Protein AF-A0A7K3H4Y7-F1 (afdb_monomer_lite)

Radius of gyration: 20.26 Å; chains: 1; bounding box: 58×26×45 Å

Foldseek 3Di:
DDPPDPPDDDDDPVNVVVVCCVPVVDPDDDPDDKDKDKDDDADPVDRPDDDDPVVLVVVVVVVVPDDDQFDWDADPSSIIMTMHD

Structure (mmCIF, N/CA/C/O backbone):
data_AF-A0A7K3H4Y7-F1
#
_entry.id   AF-A0A7K3H4Y7-F1
#
loop_
_atom_site.group_PDB
_atom_site.id
_atom_site.type_symbol
_atom_site.label_atom_id
_atom_site.label_alt_id
_atom_site.label_comp_id
_atom_site.label_asym_id
_atom_site.label_entity_id
_atom_site.label_seq_id
_atom_site.pdbx_PDB_ins_code
_atom_site.Cartn_x
_atom_site.Cartn_y
_atom_site.Cartn_z
_atom_site.occupancy
_atom_site.B_iso_or_equiv
_atom_site.auth_seq_id
_atom_site.auth_comp_id
_atom_site.auth_asym_id
_atom_site.auth_atom_id
_atom_site.pdbx_PDB_model_num
ATOM 1 N N . MET A 1 1 ? 36.509 -8.332 15.982 1.00 66.25 1 MET A N 1
ATOM 2 C CA . MET A 1 1 ? 35.422 -7.496 15.433 1.00 66.25 1 MET A CA 1
ATOM 3 C C . MET A 1 1 ? 35.455 -7.663 13.920 1.00 66.25 1 MET A C 1
ATOM 5 O O . MET A 1 1 ? 36.548 -7.509 13.382 1.00 66.25 1 MET A O 1
ATOM 9 N N . PRO A 1 2 ? 34.362 -8.056 13.243 1.00 68.38 2 PRO A N 1
ATOM 10 C CA . PRO A 1 2 ? 34.361 -8.095 11.783 1.00 68.38 2 PRO A CA 1
ATOM 11 C C . PRO A 1 2 ? 34.550 -6.670 11.235 1.00 68.38 2 PRO A C 1
ATOM 13 O O . PRO A 1 2 ? 34.107 -5.719 11.887 1.00 68.38 2 PRO A O 1
ATOM 16 N N . PRO A 1 3 ? 35.239 -6.492 10.094 1.00 72.31 3 PRO A N 1
ATOM 17 C CA . PRO A 1 3 ? 35.357 -5.180 9.472 1.00 72.31 3 PRO A CA 1
ATOM 18 C C . PRO A 1 3 ? 33.957 -4.644 9.128 1.00 72.31 3 PRO A C 1
ATOM 20 O O . PRO A 1 3 ? 33.060 -5.439 8.838 1.00 72.31 3 PRO A O 1
ATOM 23 N N . PRO A 1 4 ? 33.739 -3.318 9.186 1.00 75.31 4 PRO A N 1
ATOM 24 C CA . PRO A 1 4 ? 32.474 -2.745 8.757 1.00 75.31 4 PRO A CA 1
ATOM 25 C C . PRO A 1 4 ? 32.230 -3.108 7.291 1.00 75.31 4 PRO A C 1
ATOM 27 O O . PRO A 1 4 ? 33.117 -2.937 6.453 1.00 75.31 4 PRO A O 1
ATOM 30 N N . GLU A 1 5 ? 31.028 -3.608 7.002 1.00 80.81 5 GLU A N 1
ATOM 31 C CA . GLU A 1 5 ? 30.562 -3.853 5.638 1.00 80.81 5 GLU A CA 1
ATOM 32 C C . GLU A 1 5 ? 30.810 -2.598 4.781 1.00 80.81 5 GLU A C 1
ATOM 34 O O . GLU A 1 5 ? 30.494 -1.480 5.221 1.00 80.81 5 GLU A O 1
ATOM 39 N N . PRO A 1 6 ? 31.402 -2.740 3.581 1.00 77.94 6 PRO A N 1
ATOM 40 C CA . PRO A 1 6 ? 31.643 -1.601 2.714 1.00 77.94 6 PRO A CA 1
ATOM 41 C C . PRO A 1 6 ? 30.311 -0.917 2.409 1.00 77.94 6 PRO A C 1
ATOM 43 O O . PRO A 1 6 ? 29.355 -1.541 1.950 1.00 77.94 6 PRO A O 1
ATOM 46 N N . ARG A 1 7 ? 30.240 0.392 2.674 1.00 77.38 7 ARG A N 1
ATOM 47 C CA . ARG A 1 7 ? 29.047 1.176 2.353 1.00 77.38 7 ARG A CA 1
ATOM 48 C C . ARG A 1 7 ? 28.807 1.100 0.849 1.00 77.38 7 ARG A C 1
ATOM 50 O O . ARG A 1 7 ? 29.696 1.432 0.065 1.00 77.38 7 ARG A O 1
ATOM 57 N N . ALA A 1 8 ? 27.603 0.684 0.462 1.00 81.62 8 ALA A N 1
ATOM 58 C CA . ALA A 1 8 ? 27.183 0.695 -0.930 1.00 81.62 8 ALA A CA 1
ATOM 59 C C . ALA A 1 8 ? 27.383 2.099 -1.527 1.00 81.62 8 ALA A C 1
ATOM 61 O O . ALA A 1 8 ? 27.106 3.111 -0.873 1.00 81.62 8 ALA A O 1
ATOM 62 N N . ARG A 1 9 ? 27.886 2.161 -2.767 1.00 92.56 9 ARG A N 1
ATOM 63 C CA . ARG A 1 9 ? 28.055 3.427 -3.489 1.00 92.56 9 ARG A CA 1
ATOM 64 C C . ARG A 1 9 ? 26.690 4.126 -3.607 1.00 92.56 9 ARG A C 1
ATOM 66 O O . ARG A 1 9 ? 25.716 3.454 -3.946 1.00 92.56 9 ARG A O 1
ATOM 73 N N . PRO A 1 10 ? 26.614 5.455 -3.411 1.00 92.38 10 PRO A N 1
ATOM 74 C CA . PRO A 1 10 ? 25.398 6.206 -3.695 1.00 92.38 10 PRO A CA 1
ATOM 75 C C . PRO A 1 10 ? 24.923 5.988 -5.136 1.00 92.38 10 PRO A C 1
ATOM 77 O O . PRO A 1 10 ? 25.722 6.054 -6.077 1.00 92.38 10 PRO A O 1
ATOM 80 N N . VAL A 1 11 ? 23.623 5.747 -5.303 1.00 94.50 11 VAL A N 1
ATOM 81 C CA . VAL A 1 11 ? 22.981 5.731 -6.623 1.00 94.50 11 VAL A CA 1
ATOM 82 C C . VAL A 1 11 ? 23.005 7.131 -7.228 1.00 94.50 11 VAL A C 1
ATOM 84 O O . VAL A 1 11 ? 22.811 8.131 -6.536 1.00 94.50 11 VAL A O 1
ATOM 87 N N . THR A 1 12 ? 23.267 7.206 -8.525 1.00 96.94 12 THR A N 1
ATOM 88 C CA . THR A 1 12 ? 23.251 8.461 -9.279 1.00 96.94 12 THR A CA 1
ATOM 89 C C . THR A 1 12 ? 21.865 8.725 -9.859 1.00 96.94 12 THR A C 1
ATOM 91 O O . THR A 1 12 ? 21.092 7.803 -10.119 1.00 96.94 12 THR A O 1
ATOM 94 N N . THR A 1 13 ? 21.558 9.990 -10.144 1.00 97.56 13 THR A N 1
ATOM 95 C CA . THR A 1 13 ? 20.314 10.372 -10.830 1.00 97.56 13 THR A CA 1
ATOM 96 C C . THR A 1 13 ? 20.153 9.666 -12.177 1.00 97.56 13 THR A C 1
ATOM 98 O O . THR A 1 13 ? 19.048 9.269 -12.525 1.00 97.56 13 THR A O 1
ATOM 101 N N . ALA A 1 14 ? 21.249 9.465 -12.918 1.00 97.50 14 ALA A N 1
ATOM 102 C CA . ALA A 1 14 ? 21.226 8.776 -14.208 1.00 97.50 14 ALA A CA 1
ATOM 103 C C . ALA A 1 14 ? 20.797 7.306 -14.075 1.00 97.50 14 ALA A C 1
ATOM 105 O O . ALA A 1 14 ? 20.036 6.805 -14.899 1.00 97.50 14 ALA A O 1
ATOM 106 N N . GLU A 1 15 ? 21.244 6.624 -13.019 1.00 96.75 15 GLU A N 1
ATOM 107 C CA . GLU A 1 15 ? 20.844 5.242 -12.734 1.00 96.75 15 GLU A CA 1
ATOM 108 C C . GLU A 1 15 ? 19.361 5.152 -12.364 1.00 96.75 15 GLU A C 1
ATOM 110 O O . GLU A 1 15 ? 18.661 4.254 -12.833 1.00 96.75 15 GLU A O 1
ATOM 115 N N . VAL A 1 16 ? 18.862 6.109 -11.577 1.00 95.94 16 VAL A N 1
ATOM 116 C CA . VAL A 1 16 ? 17.438 6.189 -11.225 1.00 95.94 16 VAL A CA 1
ATOM 117 C C . VAL A 1 16 ? 16.579 6.479 -12.461 1.00 95.94 16 VAL A C 1
ATOM 119 O O . VAL A 1 16 ? 15.582 5.792 -12.672 1.00 95.94 16 VAL A O 1
ATOM 122 N N . ASP A 1 17 ? 16.969 7.436 -13.309 1.00 95.69 17 ASP A N 1
ATOM 123 C CA . ASP A 1 17 ? 16.240 7.761 -14.546 1.00 95.69 17 ASP A CA 1
ATOM 124 C C . ASP A 1 17 ? 16.191 6.556 -15.498 1.00 95.69 17 ASP A C 1
ATOM 126 O O . ASP A 1 17 ? 15.119 6.193 -15.990 1.00 95.69 17 ASP A O 1
ATOM 130 N N . ALA A 1 18 ? 17.322 5.867 -15.686 1.00 94.38 18 ALA A N 1
ATOM 131 C CA . ALA A 1 18 ? 17.378 4.650 -16.490 1.00 94.38 18 ALA A CA 1
ATOM 132 C C . ALA A 1 18 ? 16.441 3.554 -15.947 1.00 94.38 18 ALA A C 1
ATOM 134 O O . ALA A 1 18 ? 15.705 2.933 -16.720 1.00 94.38 18 ALA A O 1
ATOM 135 N N . GLN A 1 19 ? 16.411 3.352 -14.625 1.00 93.31 19 GLN A N 1
ATOM 136 C CA . GLN A 1 19 ? 15.527 2.379 -13.980 1.00 93.31 19 GLN A CA 1
ATOM 137 C C . GLN A 1 19 ? 14.046 2.738 -14.162 1.00 93.31 19 GLN A C 1
ATOM 139 O O . GLN A 1 19 ? 13.246 1.884 -14.550 1.00 93.31 19 GLN A O 1
ATOM 144 N N . VAL A 1 20 ? 13.671 3.997 -13.920 1.00 93.94 20 VAL A N 1
ATOM 145 C CA . VAL A 1 20 ? 12.286 4.469 -14.071 1.00 93.94 20 VAL A CA 1
ATOM 146 C C . VAL A 1 20 ? 11.818 4.302 -15.517 1.00 93.94 20 VAL A C 1
ATOM 148 O O . VAL A 1 20 ? 10.739 3.757 -15.750 1.00 93.94 20 VAL A O 1
ATOM 151 N N . ARG A 1 21 ? 12.643 4.678 -16.503 1.00 90.06 21 ARG A N 1
ATOM 152 C CA . ARG A 1 21 ? 12.338 4.459 -17.929 1.00 90.06 21 ARG A CA 1
ATOM 153 C C . ARG A 1 21 ? 12.164 2.982 -18.263 1.00 90.06 21 ARG A C 1
ATOM 155 O O . ARG A 1 21 ? 11.206 2.622 -18.943 1.00 90.06 21 ARG A O 1
ATOM 162 N N . GLY A 1 22 ? 13.059 2.130 -17.766 1.00 88.19 22 GLY A N 1
ATOM 163 C CA . GLY A 1 22 ? 13.030 0.693 -18.039 1.00 88.19 22 GLY A CA 1
ATOM 164 C C . GLY A 1 22 ? 11.862 -0.049 -17.382 1.00 88.19 22 GLY A C 1
ATOM 165 O O . GLY A 1 22 ? 11.403 -1.068 -17.908 1.00 88.19 22 GLY A O 1
ATOM 166 N N . VAL A 1 23 ? 11.366 0.436 -16.240 1.00 87.38 23 VAL A N 1
ATOM 167 C CA . VAL A 1 23 ? 10.333 -0.261 -15.459 1.00 87.38 23 VAL A CA 1
ATOM 168 C C . VAL A 1 23 ? 8.944 0.350 -15.625 1.00 87.38 23 VAL A C 1
ATOM 170 O O . VAL A 1 23 ? 7.999 -0.402 -15.868 1.00 87.38 23 VAL A O 1
ATOM 173 N N . CYS A 1 24 ? 8.819 1.674 -15.531 1.00 86.00 24 CYS A N 1
ATOM 174 C CA . CYS A 1 24 ? 7.530 2.370 -15.483 1.00 86.00 24 CYS A CA 1
ATOM 175 C C . CYS A 1 24 ? 6.967 2.713 -16.871 1.00 86.00 24 CYS A C 1
ATOM 177 O O . CYS A 1 24 ? 5.759 2.871 -17.008 1.00 86.00 24 CYS A O 1
ATOM 179 N N . PHE A 1 25 ? 7.811 2.793 -17.908 1.00 84.56 25 PHE A N 1
ATOM 180 C CA . PHE A 1 25 ? 7.418 3.222 -19.261 1.00 84.56 25 PHE A CA 1
ATOM 181 C C . PHE A 1 25 ? 7.642 2.134 -20.325 1.00 84.56 25 PHE A C 1
ATOM 183 O O . PHE A 1 25 ? 8.120 2.401 -21.428 1.00 84.56 25 PHE A O 1
ATOM 190 N N . LYS A 1 26 ? 7.321 0.875 -20.006 1.00 82.12 26 LYS A N 1
ATOM 191 C CA . LYS A 1 26 ? 7.478 -0.248 -20.947 1.00 82.12 26 LYS A CA 1
ATOM 192 C C . LYS A 1 26 ? 6.519 -0.111 -22.134 1.00 82.12 26 LYS A C 1
ATOM 194 O O . LYS A 1 26 ? 5.328 0.104 -21.949 1.00 82.12 26 LYS A O 1
ATOM 199 N N . THR A 1 27 ? 7.028 -0.320 -23.347 1.00 76.62 27 THR A N 1
ATOM 200 C CA . THR A 1 27 ? 6.292 -0.150 -24.617 1.00 76.62 27 THR A CA 1
ATOM 201 C C . THR A 1 27 ? 5.685 -1.443 -25.182 1.00 76.62 27 THR A C 1
ATOM 203 O O . THR A 1 27 ? 5.163 -1.450 -26.294 1.00 76.62 27 THR A O 1
ATOM 206 N N . GLY A 1 28 ? 5.749 -2.553 -24.440 1.00 82.88 28 GLY A N 1
ATOM 207 C CA . GLY A 1 28 ? 5.106 -3.815 -24.824 1.00 82.88 28 GLY A CA 1
ATOM 208 C C . GLY A 1 28 ? 3.610 -3.844 -24.483 1.00 82.88 28 GLY A C 1
ATOM 209 O O . GLY A 1 28 ? 3.152 -3.032 -23.679 1.00 82.88 28 GLY A O 1
ATOM 210 N N . PRO A 1 29 ? 2.837 -4.801 -25.030 1.00 85.38 29 PRO A N 1
ATOM 211 C CA . PRO A 1 29 ? 1.441 -4.963 -24.637 1.00 85.38 29 PRO A CA 1
ATOM 212 C C . PRO A 1 29 ? 1.360 -5.260 -23.128 1.00 85.38 29 PRO A C 1
ATOM 214 O O . PRO A 1 29 ? 2.116 -6.113 -22.641 1.00 85.38 29 PRO A O 1
ATOM 217 N N . PRO A 1 30 ? 0.477 -4.587 -22.366 1.00 83.00 30 PRO A N 1
ATOM 218 C CA . PRO A 1 30 ? 0.318 -4.871 -20.947 1.00 83.00 30 PRO A CA 1
ATOM 219 C C . PRO A 1 30 ? -0.148 -6.321 -20.770 1.00 83.00 30 PRO A C 1
ATOM 221 O O . PRO A 1 30 ? -1.075 -6.776 -21.435 1.00 83.00 30 PRO A O 1
ATOM 224 N N . ARG A 1 31 ? 0.520 -7.068 -19.884 1.00 88.31 31 ARG A N 1
ATOM 225 C CA . ARG A 1 31 ? 0.199 -8.484 -19.598 1.00 88.31 31 ARG A CA 1
ATOM 226 C C . ARG A 1 31 ? -0.257 -8.737 -18.165 1.00 88.31 31 ARG A C 1
ATOM 228 O O . ARG A 1 31 ? -0.508 -9.881 -17.801 1.00 88.31 31 ARG A O 1
ATOM 235 N N . ARG A 1 32 ? -0.286 -7.697 -17.335 1.00 88.12 32 ARG A N 1
ATOM 236 C CA . ARG A 1 32 ? -0.669 -7.759 -15.923 1.00 88.12 32 ARG A CA 1
ATOM 237 C C . ARG A 1 32 ? -1.565 -6.571 -15.604 1.00 88.12 32 ARG A C 1
ATOM 239 O O . ARG A 1 32 ? -1.371 -5.501 -16.178 1.00 88.12 32 ARG A O 1
ATOM 246 N N . LEU A 1 33 ? -2.505 -6.787 -14.695 1.00 90.44 33 LEU A N 1
ATOM 247 C CA . LEU A 1 33 ? -3.352 -5.762 -14.100 1.00 90.44 33 LEU A CA 1
ATOM 248 C C . LEU A 1 33 ? -3.003 -5.695 -12.613 1.00 90.44 33 LEU A C 1
ATOM 250 O O . LEU A 1 33 ? -3.068 -6.722 -11.943 1.00 90.44 33 LEU A O 1
ATOM 254 N N . GLY A 1 34 ? -2.627 -4.510 -12.139 1.00 93.81 34 GLY A N 1
ATOM 255 C CA . GLY A 1 34 ? -2.521 -4.210 -10.714 1.00 93.81 34 GLY A CA 1
ATOM 256 C C . GLY A 1 34 ? -3.802 -3.533 -10.242 1.00 93.81 34 GLY A C 1
ATOM 257 O O . GLY A 1 34 ? -4.332 -2.678 -10.953 1.00 93.81 34 GLY A O 1
ATOM 258 N N . VAL A 1 35 ? -4.310 -3.933 -9.080 1.00 96.88 35 VAL A N 1
ATOM 259 C CA . VAL A 1 35 ? -5.457 -3.298 -8.422 1.00 96.88 35 VAL A CA 1
ATOM 260 C C . VAL A 1 35 ? -5.069 -2.972 -6.991 1.00 96.88 35 VAL A C 1
ATOM 262 O O . VAL A 1 35 ? -4.571 -3.841 -6.277 1.00 96.88 35 VAL A O 1
ATOM 265 N N . GLU A 1 36 ? -5.357 -1.742 -6.585 1.00 97.88 36 GLU A N 1
ATOM 266 C CA . GLU A 1 36 ? -5.218 -1.254 -5.218 1.00 97.88 36 GLU A CA 1
ATOM 267 C C . GLU A 1 36 ? -6.579 -0.748 -4.753 1.00 97.88 36 GLU A C 1
ATOM 269 O O . GLU A 1 36 ? -7.305 -0.086 -5.502 1.00 97.88 36 GLU A O 1
ATOM 274 N N . LEU A 1 37 ? -6.956 -1.136 -3.539 1.00 97.12 37 LEU A N 1
ATOM 275 C CA . LEU A 1 37 ? -8.203 -0.725 -2.910 1.00 97.12 37 LEU A CA 1
ATOM 276 C C . LEU A 1 37 ? -7.897 -0.207 -1.514 1.00 97.12 37 LEU A C 1
ATOM 278 O O . LEU A 1 37 ? -7.375 -0.950 -0.685 1.00 97.12 37 LEU A O 1
ATOM 282 N N . GLU A 1 38 ? -8.282 1.039 -1.266 1.00 97.44 38 GLU A N 1
ATOM 283 C CA . GLU A 1 38 ? -8.169 1.694 0.030 1.00 97.44 38 GLU A CA 1
ATOM 284 C C . GLU A 1 38 ? -9.551 1.838 0.677 1.00 97.44 38 GLU A C 1
ATOM 286 O O . GLU A 1 38 ? -10.500 2.322 0.051 1.00 97.44 38 GLU A O 1
ATOM 291 N N . TRP A 1 39 ? -9.672 1.450 1.949 1.00 94.38 39 TRP A N 1
ATOM 292 C CA . TRP A 1 39 ? -10.910 1.587 2.719 1.00 94.38 39 TRP A CA 1
ATOM 293 C C . TRP A 1 39 ? -10.705 2.338 4.026 1.00 94.38 39 TRP A C 1
ATOM 295 O O . TRP A 1 39 ? -9.814 2.022 4.815 1.00 94.38 39 TRP A O 1
ATOM 305 N N . PHE A 1 40 ? -11.625 3.258 4.312 1.00 91.88 40 PHE A N 1
ATOM 306 C CA . PHE A 1 40 ? -11.781 3.836 5.642 1.00 91.88 40 PHE A CA 1
ATOM 307 C C . PHE A 1 40 ? -12.369 2.816 6.619 1.00 91.88 40 PHE A C 1
ATOM 309 O O . PHE A 1 40 ? -13.316 2.092 6.301 1.00 91.88 40 PHE A O 1
ATOM 316 N N . ILE A 1 41 ? -11.834 2.801 7.839 1.00 90.56 41 ILE A N 1
ATOM 317 C CA . ILE A 1 41 ? -12.396 2.030 8.946 1.00 90.56 41 ILE A CA 1
ATOM 318 C C . ILE A 1 41 ? -13.366 2.926 9.721 1.00 90.56 41 ILE A C 1
ATOM 320 O O . ILE A 1 41 ? -12.999 4.013 10.161 1.00 90.56 41 ILE A O 1
ATOM 324 N N . HIS A 1 42 ? -14.586 2.437 9.938 1.00 91.56 42 HIS A N 1
ATOM 325 C CA . HIS A 1 42 ? -15.622 3.124 10.710 1.00 91.56 42 HIS A CA 1
ATOM 326 C C . HIS A 1 42 ? -16.066 2.292 11.916 1.00 91.56 42 HIS A C 1
ATOM 328 O O . HIS A 1 42 ? -16.065 1.058 11.867 1.00 91.56 42 HIS A O 1
ATOM 334 N N . ASP A 1 43 ? -16.502 2.959 12.990 1.00 89.50 43 ASP A N 1
ATOM 335 C CA . ASP A 1 43 ? -17.263 2.289 14.045 1.00 89.50 43 ASP A CA 1
ATOM 336 C C . ASP A 1 43 ? -18.699 2.046 13.546 1.00 89.50 43 ASP A C 1
ATOM 338 O O . ASP A 1 43 ? -19.395 3.009 13.221 1.00 89.50 43 ASP A O 1
ATOM 342 N N . PRO A 1 44 ? -19.194 0.796 13.505 1.00 90.75 44 PRO A N 1
ATOM 343 C CA . PRO A 1 44 ? -20.562 0.520 13.066 1.00 90.75 44 PRO A CA 1
ATOM 344 C C . PRO A 1 44 ? -21.640 1.154 13.959 1.00 90.75 44 PRO A C 1
ATOM 346 O O . PRO A 1 44 ? -22.783 1.285 13.527 1.00 90.75 44 PRO A O 1
ATOM 349 N N . ARG A 1 45 ? -21.312 1.531 15.201 1.00 92.75 45 ARG A N 1
ATOM 350 C CA . ARG A 1 45 ? -22.240 2.196 16.130 1.00 92.75 45 ARG A CA 1
ATOM 351 C C . ARG A 1 45 ? -22.343 3.698 15.878 1.00 92.75 45 ARG A C 1
ATOM 353 O O . ARG A 1 45 ? -23.363 4.289 16.218 1.00 92.75 45 ARG A O 1
ATOM 360 N N . ASP A 1 46 ? -21.309 4.299 15.294 1.00 91.50 46 ASP A N 1
ATOM 361 C CA . ASP A 1 46 ? -21.302 5.700 14.883 1.00 91.50 46 ASP A CA 1
ATOM 362 C C . ASP A 1 46 ? -20.288 5.931 13.755 1.00 91.50 46 ASP A C 1
ATOM 364 O O . ASP A 1 46 ? -19.122 6.254 13.981 1.00 91.50 46 ASP A O 1
ATOM 368 N N . ALA A 1 47 ? -20.754 5.787 12.514 1.00 90.00 47 ALA A N 1
ATOM 369 C CA .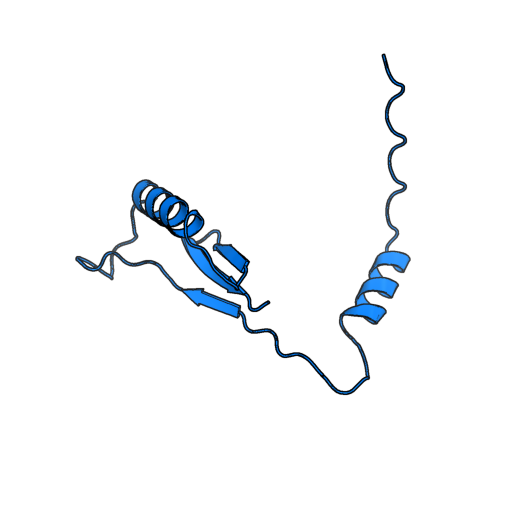 ALA A 1 47 ? -19.897 5.888 11.337 1.00 90.00 47 ALA A CA 1
ATOM 370 C C . ALA A 1 47 ? -19.351 7.306 11.085 1.00 90.00 47 ALA A C 1
ATOM 372 O O . ALA A 1 47 ? -18.413 7.465 10.303 1.00 90.00 47 ALA A O 1
ATOM 373 N N . ARG A 1 48 ? -19.939 8.336 11.715 1.00 90.06 48 ARG A N 1
ATOM 374 C CA . ARG A 1 48 ? -19.530 9.740 11.533 1.00 90.06 48 ARG A CA 1
ATOM 375 C C . ARG A 1 48 ? -18.406 10.153 12.477 1.00 90.06 48 ARG A C 1
ATOM 377 O O . ARG A 1 48 ? -17.780 11.184 12.243 1.00 90.06 48 ARG A O 1
ATOM 384 N N . SER A 1 49 ? -18.167 9.374 13.525 1.00 90.81 49 SER A N 1
ATOM 385 C CA . SER A 1 49 ? -17.094 9.625 14.476 1.00 90.81 49 SER A CA 1
ATOM 386 C C . SER A 1 49 ? -15.790 8.983 14.013 1.00 90.81 49 SER A C 1
ATOM 388 O O . SER A 1 49 ? -15.778 7.907 13.412 1.00 90.81 49 SER A O 1
ATOM 390 N N . ALA A 1 50 ? -14.675 9.650 14.311 1.00 89.81 50 ALA A N 1
ATOM 391 C CA . ALA A 1 50 ? -13.356 9.074 14.099 1.00 89.81 50 ALA A CA 1
ATOM 392 C C . ALA A 1 50 ? -13.177 7.833 14.987 1.00 89.81 50 ALA A C 1
ATOM 394 O O . ALA A 1 50 ? -13.627 7.800 16.135 1.00 89.81 50 ALA A O 1
ATOM 395 N N . VAL A 1 51 ? -12.506 6.808 14.463 1.00 92.81 51 VAL A N 1
ATOM 396 C CA . VAL A 1 51 ? -12.183 5.615 15.249 1.00 92.81 51 VAL A CA 1
ATOM 397 C C . VAL A 1 51 ? -10.984 5.917 16.141 1.00 92.81 51 VAL A C 1
ATOM 399 O O . VAL A 1 51 ? -9.949 6.381 15.670 1.00 92.81 51 VAL A O 1
ATOM 402 N N . GLU A 1 52 ? -11.114 5.611 17.431 1.00 92.75 52 GLU A N 1
ATOM 403 C CA . GLU A 1 52 ? -10.032 5.778 18.403 1.00 92.75 52 GLU A CA 1
ATOM 404 C C . GLU A 1 52 ? -8.734 5.069 17.957 1.00 92.75 52 GLU A C 1
ATOM 406 O O . GLU A 1 52 ? -8.786 3.890 17.573 1.00 92.75 52 GLU A O 1
ATOM 411 N N . PRO A 1 53 ? -7.551 5.710 18.064 1.00 91.62 53 PRO A N 1
ATOM 412 C CA . PRO A 1 53 ? -6.288 5.154 17.562 1.00 91.62 53 PRO A CA 1
ATOM 413 C C . PRO A 1 53 ? -5.927 3.775 18.127 1.00 91.62 53 PRO A C 1
ATOM 415 O O . PRO A 1 53 ? -5.374 2.925 17.425 1.00 91.62 53 PRO A O 1
ATOM 418 N N . SER A 1 54 ? -6.261 3.517 19.395 1.00 94.31 54 SER A N 1
ATOM 419 C CA . SER A 1 54 ? -6.026 2.218 20.038 1.00 94.31 54 SER A CA 1
ATOM 420 C C . SER A 1 54 ? -6.873 1.106 19.416 1.00 94.31 54 SER A C 1
ATOM 422 O O . SER A 1 54 ? -6.403 -0.023 19.260 1.00 94.31 54 SER A O 1
ATOM 424 N N . ARG A 1 55 ? -8.101 1.426 18.993 1.00 93.12 55 ARG A N 1
ATOM 425 C CA . ARG A 1 55 ? -9.002 0.486 18.318 1.00 93.12 55 ARG A CA 1
ATOM 426 C C . ARG A 1 55 ? -8.579 0.238 16.879 1.00 93.12 55 ARG A C 1
ATOM 428 O O . ARG A 1 55 ? -8.598 -0.918 16.465 1.00 93.12 55 ARG A O 1
ATOM 435 N N . LEU A 1 56 ? -8.146 1.276 16.158 1.00 93.00 56 LEU A N 1
ATOM 436 C CA . LEU A 1 56 ? -7.515 1.112 14.842 1.00 93.00 56 LEU A CA 1
ATOM 437 C C . LEU A 1 56 ? -6.293 0.195 14.942 1.00 93.00 56 LEU A C 1
ATOM 439 O O . LEU A 1 56 ? -6.202 -0.789 14.217 1.00 93.00 56 LEU A O 1
ATOM 443 N N . SER A 1 57 ? -5.409 0.435 15.914 1.00 93.12 57 SER A N 1
ATOM 444 C CA . SER A 1 57 ? -4.213 -0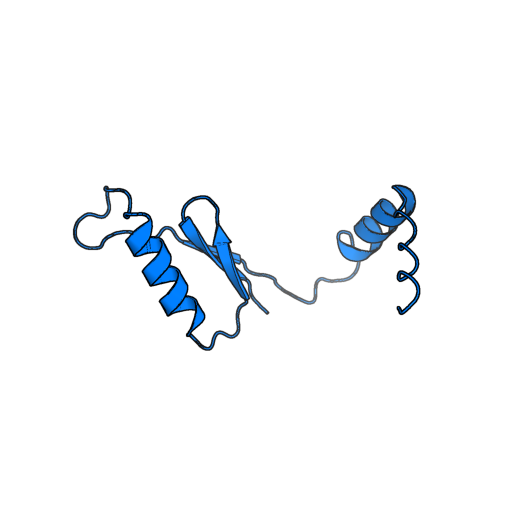.393 16.126 1.00 93.12 57 SER A CA 1
ATOM 445 C C . SER A 1 57 ? -4.560 -1.859 16.413 1.00 93.12 57 SER A C 1
ATOM 447 O O . SER A 1 57 ? -3.942 -2.764 15.850 1.00 93.12 57 SER A O 1
ATOM 449 N N . ALA A 1 58 ? -5.578 -2.110 17.243 1.00 94.38 58 ALA A N 1
ATOM 450 C CA . ALA A 1 58 ? -6.059 -3.462 17.516 1.00 94.38 58 ALA A CA 1
ATOM 451 C C . ALA A 1 58 ? -6.659 -4.132 16.266 1.00 94.38 58 ALA A C 1
ATOM 453 O O . ALA A 1 58 ? -6.370 -5.299 15.997 1.00 94.38 58 ALA A O 1
ATOM 454 N N . ALA A 1 59 ? -7.447 -3.396 15.475 1.00 93.06 59 ALA A N 1
ATOM 455 C C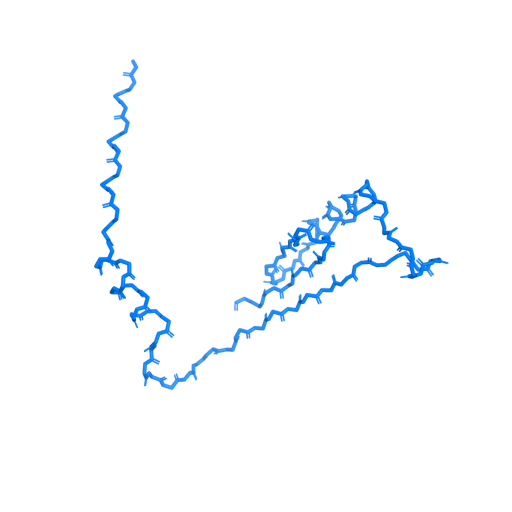A . ALA A 1 59 ? -7.994 -3.888 14.213 1.00 93.06 59 ALA A CA 1
ATOM 456 C C . ALA A 1 59 ? -6.876 -4.229 13.214 1.00 93.06 59 ALA A C 1
ATOM 458 O O . ALA A 1 59 ? -6.880 -5.314 12.636 1.00 93.06 59 ALA A O 1
ATOM 459 N N . HIS A 1 60 ? -5.872 -3.359 13.071 1.00 94.19 60 HIS A N 1
ATOM 460 C CA . HIS A 1 60 ? -4.707 -3.596 12.215 1.00 94.19 60 HIS A CA 1
ATOM 461 C C . HIS A 1 60 ? -3.939 -4.853 12.642 1.00 94.19 60 HIS A C 1
ATOM 463 O O . HIS A 1 60 ? -3.581 -5.673 11.796 1.00 94.19 60 HIS A O 1
ATOM 469 N N . ALA A 1 61 ? -3.719 -5.045 13.947 1.00 95.19 61 ALA A N 1
ATOM 470 C CA . ALA A 1 61 ? -3.050 -6.235 14.471 1.00 95.19 61 ALA A CA 1
ATOM 471 C C . ALA A 1 61 ? -3.832 -7.523 14.166 1.00 95.19 61 ALA A C 1
ATOM 473 O O . ALA A 1 61 ? -3.233 -8.518 13.759 1.00 95.19 61 ALA A O 1
ATOM 474 N N . ALA A 1 62 ? -5.161 -7.493 14.297 1.00 95.19 62 ALA A N 1
ATOM 475 C CA . ALA A 1 62 ? -6.015 -8.625 13.948 1.00 95.19 62 ALA A CA 1
ATOM 476 C C . ALA A 1 62 ? -5.963 -8.9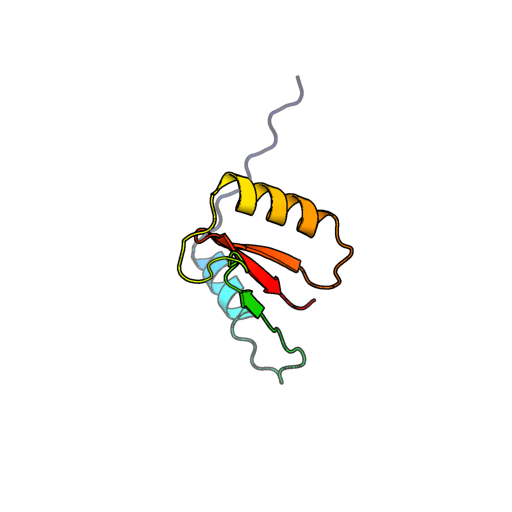43 12.443 1.00 95.19 62 ALA A C 1
ATOM 478 O O . ALA A 1 62 ? -5.805 -10.104 12.067 1.00 95.19 62 ALA A O 1
ATOM 479 N N . LEU A 1 63 ? -6.027 -7.920 11.581 1.00 94.19 63 LEU A N 1
ATOM 480 C CA . LEU A 1 63 ? -5.954 -8.085 10.125 1.00 94.19 63 LEU A CA 1
ATOM 481 C C . LEU A 1 63 ? -4.616 -8.681 9.668 1.00 94.19 63 LEU A C 1
ATOM 483 O O . LEU A 1 63 ? -4.600 -9.520 8.771 1.00 94.19 63 LEU A O 1
ATOM 487 N N . ARG A 1 64 ? -3.501 -8.319 10.318 1.00 94.62 64 ARG A N 1
ATOM 488 C CA . ARG A 1 64 ? -2.180 -8.914 10.035 1.00 94.62 64 ARG A CA 1
ATOM 489 C C . ARG A 1 64 ? -2.113 -10.419 10.306 1.00 94.62 64 ARG A C 1
ATOM 491 O O . ARG A 1 64 ? -1.233 -11.080 9.767 1.00 94.62 64 ARG A O 1
ATOM 498 N N . GLY A 1 65 ? -3.011 -10.955 11.132 1.00 95.88 65 GLY A N 1
ATOM 499 C CA . GLY A 1 65 ? -3.111 -12.392 11.387 1.00 95.88 65 GLY A CA 1
ATOM 500 C C . GLY A 1 65 ? -3.822 -13.177 10.281 1.00 95.88 65 GLY A C 1
ATOM 501 O O . GLY A 1 65 ? -3.836 -14.406 10.324 1.00 95.88 65 GLY A O 1
ATOM 502 N N . LEU A 1 66 ? -4.429 -12.500 9.301 1.00 95.56 66 LEU A N 1
ATOM 503 C CA . LEU A 1 66 ? -5.159 -13.153 8.220 1.00 95.56 66 LEU A CA 1
ATOM 504 C C . LEU A 1 66 ? -4.210 -13.656 7.132 1.00 95.56 66 LEU A C 1
ATOM 506 O O . LEU A 1 66 ? -3.270 -12.979 6.723 1.00 95.56 66 LEU A O 1
ATOM 510 N N . THR A 1 67 ? -4.503 -14.840 6.598 1.00 96.19 67 THR A N 1
ATOM 511 C CA . THR A 1 67 ? -3.842 -15.329 5.386 1.00 96.19 67 THR A CA 1
ATOM 512 C C . THR A 1 67 ? -4.485 -14.680 4.164 1.00 96.19 67 THR A C 1
ATOM 514 O O . THR A 1 67 ? -5.572 -15.072 3.739 1.00 96.19 67 THR A O 1
ATOM 517 N N . LEU A 1 68 ? -3.812 -13.681 3.599 1.00 94.75 68 LEU A N 1
ATOM 518 C CA . LEU A 1 68 ? -4.249 -12.958 2.407 1.00 94.75 68 LEU A CA 1
ATOM 519 C C . LEU A 1 68 ? -3.347 -13.304 1.220 1.00 94.75 68 LEU A C 1
ATOM 521 O O . LEU A 1 68 ? -2.163 -13.584 1.386 1.00 94.75 68 LEU A O 1
ATOM 525 N N . ARG A 1 69 ? -3.915 -13.291 0.009 1.00 95.38 69 ARG A N 1
ATOM 526 C CA . ARG A 1 69 ? -3.115 -13.346 -1.227 1.00 95.38 69 ARG A CA 1
ATOM 527 C C . ARG A 1 69 ? -2.557 -11.974 -1.600 1.00 95.38 69 ARG A C 1
ATOM 529 O O . ARG A 1 69 ? -1.475 -11.905 -2.160 1.00 95.38 69 ARG A O 1
ATOM 536 N N . SER A 1 70 ? -3.308 -10.919 -1.302 1.00 96.00 70 SER A N 1
ATOM 537 C CA . SER A 1 70 ? -2.917 -9.525 -1.511 1.00 96.00 70 SER A CA 1
ATOM 538 C C . SER A 1 70 ? -1.913 -9.060 -0.459 1.00 96.00 70 SER A C 1
ATOM 540 O O . SER A 1 70 ? -1.932 -9.551 0.675 1.00 96.00 70 SER A O 1
ATOM 542 N N . ALA A 1 71 ? -1.091 -8.073 -0.817 1.00 97.12 71 ALA A N 1
ATOM 543 C CA . ALA A 1 71 ? -0.367 -7.289 0.176 1.00 97.12 71 ALA A CA 1
ATOM 544 C C . ALA A 1 71 ? -1.373 -6.481 1.013 1.00 97.12 71 ALA A C 1
ATOM 546 O O . ALA A 1 71 ? -2.389 -6.034 0.485 1.00 97.12 71 ALA A O 1
ATOM 547 N N . LEU A 1 72 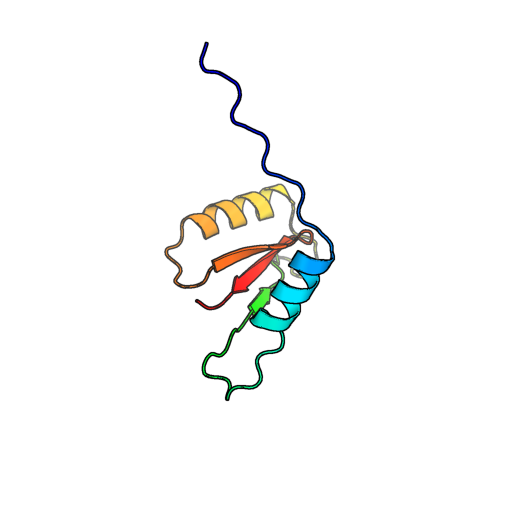? -1.102 -6.339 2.312 1.00 97.25 72 LEU A N 1
ATOM 548 C CA . LEU A 1 72 ? -1.900 -5.538 3.240 1.00 97.25 72 LEU A CA 1
ATOM 549 C C . LEU A 1 72 ? -1.024 -4.439 3.840 1.00 97.25 72 LEU A C 1
ATOM 551 O O . LEU A 1 72 ? -0.051 -4.725 4.553 1.00 97.25 72 LEU A O 1
ATOM 555 N N . THR A 1 73 ? -1.414 -3.199 3.588 1.00 96.94 73 THR A N 1
ATOM 556 C CA . THR A 1 73 ? -0.759 -1.970 4.048 1.00 96.94 73 THR A CA 1
ATOM 557 C C . THR A 1 73 ? -1.754 -1.097 4.817 1.00 96.94 73 THR A C 1
ATOM 559 O O . THR A 1 73 ? -2.959 -1.361 4.845 1.00 96.94 73 THR A O 1
ATOM 562 N N . PHE A 1 74 ? -1.224 -0.124 5.558 1.00 95.69 74 PHE A N 1
ATOM 563 C CA . PHE A 1 74 ? -2.013 0.781 6.390 1.00 95.69 74 PHE A CA 1
ATOM 564 C C . PHE A 1 74 ? -1.534 2.202 6.156 1.00 95.69 74 PHE A C 1
ATOM 566 O O . PHE A 1 74 ? -0.354 2.496 6.371 1.00 95.69 74 PHE A O 1
ATOM 573 N N . GLU A 1 75 ? -2.464 3.064 5.774 1.00 94.69 75 GLU A N 1
ATOM 574 C CA . GLU A 1 75 ? -2.165 4.439 5.409 1.00 94.69 75 GLU A CA 1
ATOM 575 C C . GLU A 1 75 ? -2.091 5.357 6.635 1.00 94.69 75 GLU A C 1
ATOM 577 O O . GLU 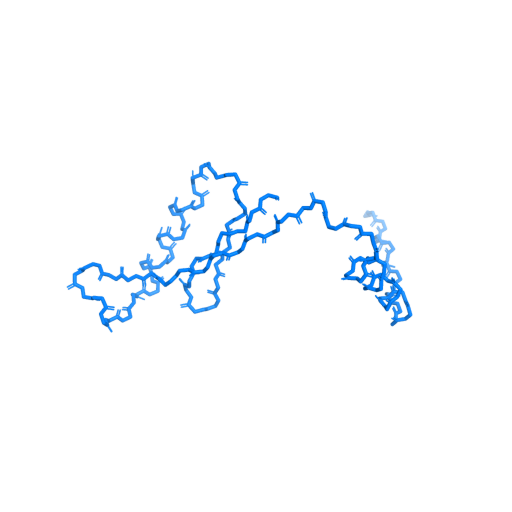A 1 75 ? -2.678 5.054 7.683 1.00 94.69 75 GLU A O 1
ATOM 582 N N . PRO A 1 76 ? -1.413 6.519 6.537 1.00 90.38 76 PRO A N 1
ATOM 583 C CA . PRO A 1 76 ? -1.295 7.461 7.651 1.00 90.38 76 PRO A CA 1
ATOM 584 C C . PRO A 1 76 ? -2.638 7.945 8.218 1.00 90.38 76 PRO A C 1
ATOM 586 O O . PRO A 1 76 ? -2.710 8.304 9.391 1.00 90.38 76 PRO A O 1
ATOM 589 N N . GLY A 1 77 ? -3.702 7.949 7.405 1.00 89.00 77 GLY A N 1
ATOM 590 C CA . GLY A 1 77 ? -5.060 8.299 7.834 1.00 89.00 77 GLY A CA 1
ATOM 591 C C . GLY A 1 77 ? -5.826 7.158 8.519 1.00 89.00 77 GLY A C 1
ATOM 592 O O . GLY A 1 77 ? -6.972 7.356 8.919 1.00 89.00 77 GLY A O 1
ATOM 593 N N . GLY A 1 78 ? -5.215 5.979 8.674 1.00 89.88 78 GLY A N 1
ATOM 594 C CA . GLY A 1 78 ? -5.826 4.801 9.292 1.00 89.88 78 GLY A CA 1
ATOM 595 C C . GLY A 1 78 ? -6.641 3.927 8.336 1.00 89.88 78 GLY A C 1
ATOM 596 O O . GLY A 1 78 ? -7.321 3.009 8.794 1.00 89.88 78 GLY A O 1
ATOM 597 N N . GLN A 1 79 ? -6.599 4.199 7.029 1.00 94.12 79 GLN A N 1
ATOM 598 C CA . GLN A 1 79 ? -7.178 3.318 6.020 1.00 94.12 79 GLN A CA 1
ATOM 599 C C . GLN A 1 79 ? -6.398 2.008 5.925 1.00 94.12 79 GLN A C 1
ATOM 601 O O . GLN A 1 79 ? -5.201 1.946 6.218 1.00 94.12 79 GLN A O 1
ATOM 606 N N . ILE A 1 80 ? -7.087 0.971 5.463 1.00 96.19 80 ILE A N 1
ATOM 607 C CA . ILE A 1 80 ? -6.450 -0.264 5.010 1.00 96.19 80 ILE A CA 1
ATOM 608 C C . ILE A 1 80 ? -6.293 -0.210 3.503 1.00 96.19 80 ILE A C 1
ATOM 610 O O . ILE A 1 80 ? -7.213 0.228 2.814 1.00 96.19 80 ILE A O 1
ATOM 614 N N . GLU A 1 81 ? -5.178 -0.718 3.005 1.00 97.88 81 GLU A N 1
ATOM 615 C CA . GLU A 1 81 ? -4.967 -0.923 1.580 1.00 97.88 81 GLU A CA 1
ATOM 616 C C . GLU A 1 81 ? -4.735 -2.411 1.297 1.00 97.88 81 GLU A C 1
ATOM 618 O O . GLU A 1 81 ? -4.021 -3.104 2.030 1.00 97.88 81 GLU A O 1
ATOM 623 N N . LEU A 1 82 ? -5.367 -2.908 0.229 1.00 97.31 82 LEU A N 1
ATOM 624 C CA . LEU A 1 82 ? -5.067 -4.207 -0.364 1.00 97.31 82 LEU A CA 1
ATOM 625 C C . LEU A 1 82 ? -4.549 -4.029 -1.789 1.00 97.31 82 LEU A C 1
ATOM 627 O O . LEU A 1 82 ? -5.294 -3.582 -2.663 1.00 97.31 82 LEU A O 1
ATOM 631 N N . SER A 1 83 ? -3.323 -4.481 -2.036 1.00 97.69 83 SER A N 1
ATOM 632 C CA . SER A 1 83 ? -2.694 -4.465 -3.361 1.00 97.69 83 SER A CA 1
ATOM 633 C C . SER A 1 83 ? -2.669 -5.884 -3.942 1.00 97.69 83 SER A C 1
ATOM 635 O O . SER A 1 83 ? -2.296 -6.853 -3.266 1.00 97.69 83 SER A O 1
ATOM 637 N N . SER A 1 84 ? -3.118 -6.044 -5.188 1.00 96.50 84 SER A N 1
ATOM 638 C CA . SER A 1 84 ? -3.137 -7.341 -5.875 1.00 96.50 84 SER A CA 1
ATOM 639 C C . SER A 1 84 ? -1.728 -7.956 -5.996 1.00 96.50 84 SER A C 1
ATOM 641 O O . SER A 1 84 ? -0.763 -7.199 -6.084 1.00 96.50 84 SER A O 1
ATOM 643 N N . PRO A 1 85 ? -1.604 -9.297 -6.055 1.00 91.94 85 PRO A N 1
ATOM 644 C CA . PRO A 1 85 ? -0.320 -9.978 -6.265 1.00 91.94 85 PRO A CA 1
ATOM 645 C C . PRO A 1 85 ? 0.432 -9.577 -7.545 1.00 91.94 85 PRO A C 1
ATOM 647 O O . PRO A 1 85 ? -0.235 -9.219 -8.545 1.00 91.94 85 PRO A O 1
#

Secondary structure (DSSP, 8-state):
-PPPPPPPPPPPHHHHHHHHHHHHS--SPP-----EEEE---BTTBTTSPPPHHHHHHHHHHHHTS--SSEEEE-TTS-EEEE--

pLDDT: mean 91.05, std 6.73, range [66.25, 97.88]

Sequence (85 aa):
MPPPEPRARPVTTAEVDAQVRGVCFKTGPPRRLGVELEWFIHDPRDARSAVEPSRLSAAHAALRGLTLRSALTFEPGGQIELSSP